Protein AF-A0A916VM76-F1 (afdb_monomer_lite)

Secondary structure (DSSP, 8-state):
-------TT----------TT-EE--EEEEE-TTS-EEEEEEPPPEEPPPP------------

Radius of gyration: 20.68 Å; chains: 1; bounding box: 58×17×52 Å

Structure (mmCIF, N/CA/C/O backbone):
data_AF-A0A916VM76-F1
#
_entry.id   AF-A0A916VM76-F1
#
loop_
_at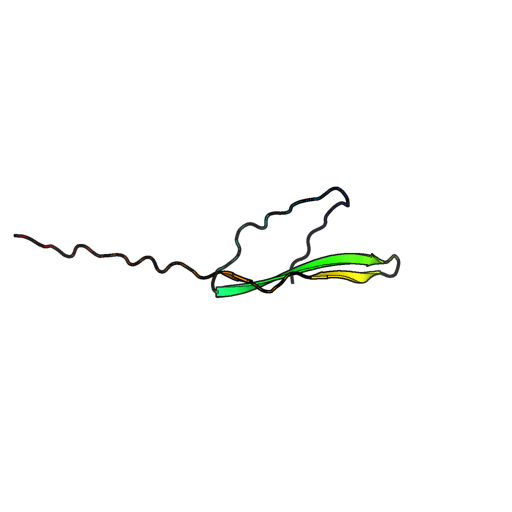om_site.group_PDB
_atom_site.id
_atom_site.type_symbol
_atom_site.label_atom_id
_atom_site.label_alt_id
_atom_site.label_comp_id
_atom_site.label_asym_id
_atom_site.label_entity_id
_atom_site.label_seq_id
_atom_site.pdbx_PDB_ins_code
_atom_site.Cartn_x
_atom_site.Cartn_y
_atom_site.Cartn_z
_atom_site.occupancy
_atom_site.B_iso_or_equiv
_atom_site.auth_seq_id
_atom_site.auth_comp_id
_atom_site.auth_asym_id
_atom_site.auth_atom_id
_atom_site.pdbx_PDB_model_num
ATOM 1 N N . MET A 1 1 ? -4.327 -11.831 -8.353 1.00 79.31 1 MET A N 1
ATOM 2 C CA . MET A 1 1 ? -4.477 -10.780 -7.324 1.00 79.31 1 MET A CA 1
ATOM 3 C C . MET A 1 1 ? -3.542 -11.120 -6.181 1.00 79.31 1 MET A C 1
ATOM 5 O O . MET A 1 1 ? -3.499 -12.285 -5.805 1.00 79.31 1 MET A O 1
ATOM 9 N N . GLN A 1 2 ? -2.764 -10.158 -5.695 1.00 88.44 2 GLN A N 1
ATOM 10 C CA . GLN A 1 2 ? -1.816 -10.359 -4.600 1.00 88.44 2 GLN A CA 1
ATOM 11 C C . GLN A 1 2 ? -2.209 -9.429 -3.455 1.00 88.44 2 GLN A C 1
ATOM 13 O O . GLN A 1 2 ? -2.600 -8.292 -3.710 1.00 88.44 2 GLN A O 1
ATOM 18 N N . GLN A 1 3 ? -2.191 -9.939 -2.228 1.00 90.12 3 GLN A N 1
ATOM 19 C CA . GLN A 1 3 ? -2.621 -9.222 -1.030 1.00 90.12 3 GLN A CA 1
ATOM 20 C C . GLN A 1 3 ? -1.481 -9.233 -0.021 1.00 90.12 3 GLN A C 1
ATOM 22 O O . GLN A 1 3 ? -0.747 -10.218 0.071 1.00 90.12 3 GLN A O 1
ATOM 27 N N . TYR A 1 4 ? -1.343 -8.137 0.713 1.00 90.38 4 TYR A N 1
ATOM 28 C CA . TYR A 1 4 ? -0.307 -7.966 1.715 1.00 90.38 4 TYR A CA 1
ATOM 29 C C . TYR A 1 4 ? -0.911 -7.277 2.929 1.00 90.38 4 TYR A C 1
ATOM 31 O O . TYR A 1 4 ? -1.552 -6.239 2.778 1.00 90.38 4 TYR A O 1
ATOM 39 N N . ASP A 1 5 ? -0.654 -7.810 4.118 1.00 90.44 5 ASP A N 1
ATOM 40 C CA . ASP A 1 5 ? -1.067 -7.166 5.360 1.00 90.44 5 ASP A CA 1
ATOM 41 C C . ASP A 1 5 ? -0.292 -5.864 5.577 1.00 90.44 5 ASP A C 1
ATOM 43 O O . ASP A 1 5 ? 0.924 -5.803 5.363 1.00 90.44 5 ASP A O 1
ATOM 47 N N . CYS A 1 6 ? -0.991 -4.822 6.012 1.00 87.19 6 CYS A N 1
ATOM 48 C CA . CYS A 1 6 ? -0.416 -3.538 6.397 1.00 87.19 6 CYS A CA 1
ATOM 49 C C . CYS A 1 6 ? -0.997 -3.140 7.756 1.00 87.19 6 CYS A C 1
ATOM 51 O O . CYS A 1 6 ? -2.190 -3.318 7.994 1.00 87.19 6 CYS A O 1
ATOM 53 N N . SER A 1 7 ? -0.164 -2.610 8.652 1.00 87.50 7 SER A N 1
ATOM 54 C CA . SER A 1 7 ? -0.638 -2.023 9.910 1.00 87.50 7 SER A CA 1
ATOM 55 C C . SER A 1 7 ? -1.131 -0.593 9.684 1.00 87.50 7 SER A C 1
ATOM 57 O O . SER A 1 7 ? -0.730 0.057 8.722 1.00 87.50 7 SER A O 1
ATOM 59 N N . GLU A 1 8 ? -1.920 -0.056 10.616 1.00 83.75 8 GLU A N 1
ATOM 60 C CA . GLU A 1 8 ? -2.349 1.354 10.589 1.00 83.75 8 GLU A CA 1
ATOM 61 C C . GLU A 1 8 ? -1.163 2.339 10.594 1.00 83.75 8 GLU A C 1
ATOM 63 O O . GLU A 1 8 ? -1.240 3.426 10.034 1.00 83.75 8 GLU A O 1
ATOM 68 N N . SER A 1 9 ? -0.029 1.935 11.174 1.00 89.06 9 SER A N 1
ATOM 69 C CA . SER A 1 9 ? 1.213 2.714 11.181 1.00 89.06 9 SER A CA 1
ATOM 70 C C . SER A 1 9 ? 2.037 2.607 9.890 1.00 89.06 9 SER A C 1
ATOM 72 O O . SER A 1 9 ? 3.036 3.314 9.750 1.00 89.06 9 SER A O 1
ATOM 74 N N . THR A 1 10 ? 1.668 1.722 8.956 1.00 90.12 10 THR A N 1
ATOM 75 C CA . THR A 1 10 ? 2.397 1.538 7.694 1.00 90.12 10 THR A CA 1
ATOM 76 C C . THR A 1 10 ? 2.130 2.733 6.785 1.00 90.12 10 THR A C 1
ATOM 78 O O . THR A 1 10 ? 1.017 2.912 6.300 1.00 90.12 10 THR A O 1
ATOM 81 N N . THR A 1 11 ? 3.155 3.552 6.551 1.00 87.19 11 THR A N 1
ATOM 82 C CA . THR A 1 11 ? 3.047 4.735 5.677 1.00 87.19 11 THR A CA 1
ATOM 83 C C . THR A 1 11 ? 3.439 4.410 4.238 1.00 87.19 11 THR A C 1
ATOM 85 O O . THR A 1 11 ? 2.846 4.931 3.296 1.00 87.19 11 THR A O 1
ATOM 88 N N . ASP A 1 12 ? 4.407 3.515 4.067 1.00 89.06 12 ASP A N 1
ATOM 89 C CA . ASP A 1 12 ? 4.951 3.105 2.781 1.00 89.06 12 ASP A CA 1
ATOM 90 C C . ASP A 1 12 ? 5.117 1.583 2.716 1.00 89.06 12 ASP A C 1
ATOM 92 O O . ASP A 1 12 ? 5.304 0.899 3.725 1.00 89.06 12 ASP A O 1
ATOM 96 N N . LYS A 1 13 ? 4.977 1.045 1.503 1.00 87.00 13 LYS A N 1
ATOM 97 C CA . LYS A 1 13 ? 5.229 -0.362 1.209 1.00 87.00 13 LYS A CA 1
ATOM 98 C C . LYS A 1 13 ? 5.722 -0.500 -0.218 1.00 87.00 13 LYS A C 1
ATOM 100 O O . LYS A 1 13 ? 4.981 -0.247 -1.168 1.00 87.00 13 LYS A O 1
ATOM 105 N N . GLU A 1 14 ? 6.974 -0.904 -0.354 1.00 88.50 14 GLU A N 1
ATOM 106 C CA . GLU A 1 14 ? 7.605 -1.129 -1.647 1.00 88.50 14 GLU A CA 1
ATOM 107 C C . GLU A 1 14 ? 7.392 -2.581 -2.086 1.00 88.50 14 GLU A C 1
ATOM 109 O O . GLU A 1 14 ? 7.539 -3.519 -1.299 1.00 88.50 14 GLU A O 1
ATOM 114 N N . LEU A 1 15 ? 6.999 -2.766 -3.348 1.00 86.12 15 LEU A N 1
ATOM 115 C CA . LEU A 1 15 ? 6.878 -4.083 -3.966 1.00 86.12 15 LEU A CA 1
ATOM 116 C C . LEU A 1 15 ? 8.054 -4.294 -4.909 1.00 86.12 15 LEU A C 1
ATOM 118 O O . LEU A 1 15 ? 8.228 -3.562 -5.883 1.00 86.12 15 LEU A O 1
ATOM 122 N N . GLU A 1 16 ? 8.840 -5.324 -4.628 1.00 84.69 16 GLU A N 1
ATOM 123 C CA . GLU A 1 16 ? 9.931 -5.744 -5.497 1.00 84.69 16 GLU A CA 1
ATOM 124 C C . GLU A 1 16 ? 9.404 -6.610 -6.653 1.00 84.69 16 GLU A C 1
ATOM 126 O O . GLU A 1 16 ? 8.361 -7.258 -6.547 1.00 84.69 16 GLU A O 1
ATOM 131 N N . ASN A 1 17 ? 10.158 -6.669 -7.753 1.00 81.38 17 ASN A N 1
ATOM 132 C CA . ASN A 1 17 ? 9.896 -7.553 -8.898 1.00 81.38 17 ASN A CA 1
ATOM 133 C C . ASN A 1 17 ? 8.588 -7.289 -9.663 1.00 81.38 17 ASN A C 1
ATOM 135 O O . ASN A 1 17 ? 7.937 -8.223 -10.138 1.00 81.38 17 ASN A O 1
ATOM 139 N N . LEU A 1 18 ? 8.213 -6.022 -9.848 1.00 85.50 18 LEU A N 1
ATOM 140 C CA . LEU A 1 18 ? 7.137 -5.681 -10.775 1.00 85.50 18 LEU A CA 1
ATOM 141 C C . LEU A 1 18 ? 7.582 -5.996 -12.215 1.00 85.50 18 LEU A C 1
ATOM 143 O O . LEU A 1 18 ? 8.436 -5.320 -12.787 1.00 85.50 18 LEU A O 1
ATOM 147 N N . ALA A 1 19 ? 7.003 -7.045 -12.799 1.00 85.75 19 ALA A N 1
ATOM 148 C CA . ALA A 1 19 ? 7.194 -7.407 -14.195 1.00 85.75 19 ALA A CA 1
ATOM 149 C C . ALA A 1 19 ? 6.777 -6.259 -15.125 1.00 85.75 19 ALA A C 1
ATOM 151 O O . ALA A 1 19 ? 5.711 -5.656 -14.966 1.00 85.75 19 ALA A O 1
ATOM 152 N N . ALA A 1 20 ? 7.601 -5.983 -16.129 1.00 83.81 20 ALA A N 1
ATOM 153 C CA . ALA A 1 20 ? 7.262 -5.023 -17.165 1.00 83.81 20 ALA A CA 1
ATOM 154 C C . ALA A 1 20 ? 6.112 -5.523 -18.053 1.00 83.81 20 ALA A C 1
ATOM 156 O O . ALA A 1 20 ? 5.672 -6.666 -17.947 1.00 83.81 20 ALA A O 1
ATOM 157 N N . GLU A 1 21 ? 5.590 -4.632 -18.895 1.00 84.00 21 GLU A N 1
ATOM 158 C CA . GLU A 1 21 ? 4.435 -4.840 -19.782 1.00 84.00 21 GLU A CA 1
ATOM 159 C C . GLU A 1 21 ? 3.093 -5.073 -19.074 1.00 84.00 21 GLU A C 1
ATOM 161 O O . GLU A 1 21 ? 2.053 -5.012 -19.733 1.00 84.00 21 GLU A O 1
ATOM 166 N N . HIS A 1 22 ? 3.096 -5.223 -17.750 1.00 87.19 22 HIS A N 1
ATOM 167 C CA . HIS A 1 22 ? 1.909 -5.355 -16.918 1.00 87.19 22 HIS A CA 1
ATOM 168 C C . HIS A 1 22 ? 1.386 -3.988 -16.460 1.00 87.19 22 HIS A C 1
ATOM 170 O O . HIS A 1 22 ? 2.146 -3.043 -16.223 1.00 87.19 22 HIS A O 1
ATOM 176 N N . GLU A 1 23 ? 0.063 -3.900 -16.332 1.00 92.38 23 GLU A N 1
ATOM 177 C CA . GLU A 1 23 ? -0.631 -2.774 -15.712 1.00 92.38 23 GLU A CA 1
ATOM 178 C C . GLU A 1 23 ? -0.875 -3.088 -14.231 1.00 92.38 23 GLU A C 1
ATOM 180 O O . GLU A 1 23 ? -1.478 -4.109 -13.892 1.00 92.38 23 GLU A O 1
ATOM 185 N N . TYR A 1 24 ? -0.409 -2.206 -13.3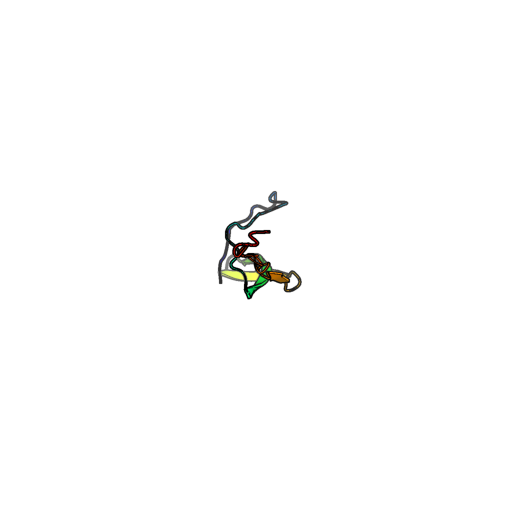53 1.00 93.00 24 TYR A N 1
ATOM 186 C CA . TYR A 1 24 ? -0.529 -2.319 -11.907 1.00 93.00 24 TYR A CA 1
ATOM 187 C C . TYR A 1 24 ? -1.544 -1.320 -11.370 1.00 93.00 24 TYR A C 1
ATOM 189 O O . TYR A 1 24 ? -1.614 -0.172 -11.811 1.00 93.00 24 TYR A O 1
ATOM 197 N N . GLN A 1 25 ? -2.303 -1.760 -10.372 1.00 95.19 25 GLN A N 1
ATOM 198 C CA . GLN A 1 25 ? -3.208 -0.928 -9.596 1.00 95.19 25 GLN A CA 1
ATOM 199 C C . GLN A 1 25 ? -3.200 -1.416 -8.152 1.00 95.19 25 GLN A C 1
ATOM 201 O O . GLN A 1 25 ? -3.368 -2.610 -7.905 1.00 95.19 25 GLN A O 1
ATOM 206 N N . ALA A 1 26 ? -3.013 -0.493 -7.214 1.00 93.62 26 ALA A N 1
ATOM 207 C CA . ALA A 1 26 ? -3.056 -0.785 -5.793 1.00 93.62 26 ALA A CA 1
ATOM 208 C C . ALA A 1 26 ? -4.423 -0.413 -5.208 1.00 93.62 26 ALA A C 1
ATOM 210 O O . ALA A 1 26 ? -5.061 0.561 -5.623 1.00 93.62 26 ALA A O 1
ATOM 211 N N . GLU A 1 27 ? -4.859 -1.186 -4.220 1.00 95.19 27 GLU A N 1
ATOM 212 C CA . GLU A 1 27 ? -6.070 -0.939 -3.448 1.00 95.19 27 GLU A CA 1
ATOM 213 C C . GLU A 1 27 ? -5.762 -1.132 -1.964 1.00 95.19 27 GLU A C 1
ATOM 215 O O . GLU A 1 27 ? -5.093 -2.095 -1.593 1.00 95.19 27 GLU A O 1
ATOM 220 N N . ILE A 1 28 ? -6.243 -0.211 -1.130 1.00 94.12 28 ILE A N 1
ATOM 221 C CA . ILE A 1 28 ? -6.158 -0.310 0.328 1.00 94.12 28 ILE A CA 1
ATOM 222 C C . ILE A 1 28 ? -7.577 -0.481 0.853 1.00 94.12 28 ILE A C 1
ATOM 224 O O . ILE A 1 28 ? -8.506 0.208 0.418 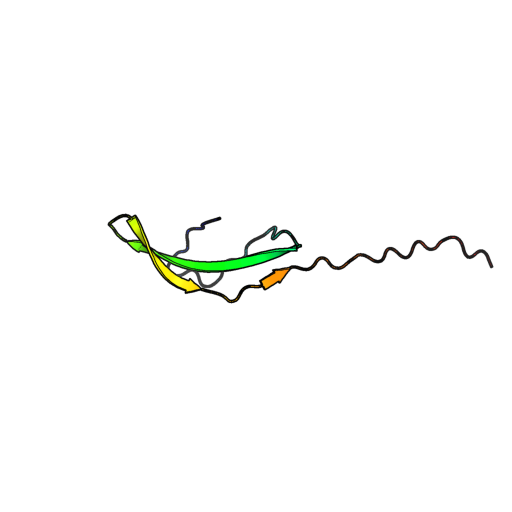1.00 94.12 28 ILE A O 1
ATOM 228 N N . GLY A 1 29 ? -7.740 -1.406 1.787 1.00 93.62 29 GLY A N 1
ATOM 229 C CA . GLY A 1 29 ? -9.013 -1.747 2.394 1.00 93.62 29 GLY A CA 1
ATOM 230 C C . GLY A 1 29 ? -8.810 -2.524 3.683 1.00 93.62 29 GLY A C 1
ATOM 231 O O . GLY A 1 29 ? -7.679 -2.775 4.099 1.00 93.62 29 GLY A O 1
ATOM 232 N N . TYR A 1 30 ? -9.919 -2.889 4.308 1.00 93.44 30 TYR A N 1
ATOM 233 C CA . TYR A 1 30 ? -9.936 -3.738 5.490 1.00 93.44 30 TYR A CA 1
ATOM 234 C C . TYR A 1 30 ? -11.006 -4.814 5.340 1.00 93.44 30 TYR A C 1
ATOM 236 O O . TYR A 1 30 ? -11.978 -4.659 4.598 1.00 93.44 30 TYR A O 1
ATOM 244 N N . VAL A 1 31 ? -10.801 -5.921 6.044 1.00 93.94 31 VAL A N 1
ATOM 245 C CA . VAL A 1 31 ? -11.767 -7.014 6.131 1.00 93.94 31 VAL A CA 1
ATOM 246 C C . VAL A 1 31 ? -12.640 -6.774 7.363 1.00 93.94 31 VAL A C 1
ATOM 248 O O . VAL A 1 31 ? -12.119 -6.479 8.438 1.00 93.94 31 VAL A O 1
ATOM 251 N N . THR A 1 32 ? -13.961 -6.841 7.209 1.00 95.25 32 THR A N 1
ATOM 252 C CA . THR A 1 32 ? -14.903 -6.746 8.335 1.00 95.25 32 THR A CA 1
ATOM 253 C C . THR A 1 32 ? -14.868 -8.010 9.187 1.00 95.25 32 THR A C 1
ATOM 255 O O . THR A 1 32 ? -14.358 -9.039 8.752 1.00 95.25 32 THR A O 1
ATOM 258 N N . ASP A 1 33 ? -15.488 -7.969 10.366 1.00 96.12 33 ASP A N 1
ATOM 259 C CA . ASP A 1 33 ? -15.658 -9.159 11.213 1.00 96.12 33 ASP A CA 1
ATOM 260 C C . ASP A 1 33 ? -16.346 -10.315 10.452 1.00 96.12 33 ASP A C 1
ATOM 262 O O . ASP A 1 33 ? -15.911 -11.460 10.516 1.00 96.12 33 ASP A O 1
ATOM 266 N N . ASP A 1 34 ? -17.323 -9.988 9.596 1.00 96.81 34 ASP A N 1
ATOM 267 C CA . ASP A 1 34 ? -18.006 -10.948 8.713 1.00 96.81 34 ASP A CA 1
ATOM 268 C C . ASP A 1 34 ? -17.173 -11.432 7.503 1.00 96.81 34 ASP A C 1
ATOM 270 O O . ASP A 1 34 ? -17.686 -12.139 6.636 1.00 96.81 34 ASP A O 1
ATOM 274 N N . GLY A 1 35 ? -15.904 -11.030 7.385 1.00 94.38 35 GLY A N 1
ATOM 275 C CA . GLY A 1 35 ? -15.016 -11.450 6.297 1.00 94.38 35 GLY A CA 1
ATOM 276 C C . GLY A 1 35 ? -15.191 -10.689 4.977 1.00 94.38 35 GLY A C 1
ATOM 277 O O . GLY A 1 35 ? -14.630 -11.096 3.957 1.00 94.38 35 GLY A O 1
ATOM 278 N N . HIS A 1 36 ? -15.941 -9.585 4.957 1.00 95.00 36 HIS A N 1
ATOM 279 C CA . HIS A 1 36 ? -16.152 -8.801 3.741 1.00 95.00 36 HIS A CA 1
ATOM 280 C C . HIS A 1 36 ? -15.029 -7.786 3.523 1.00 95.00 36 HIS A C 1
A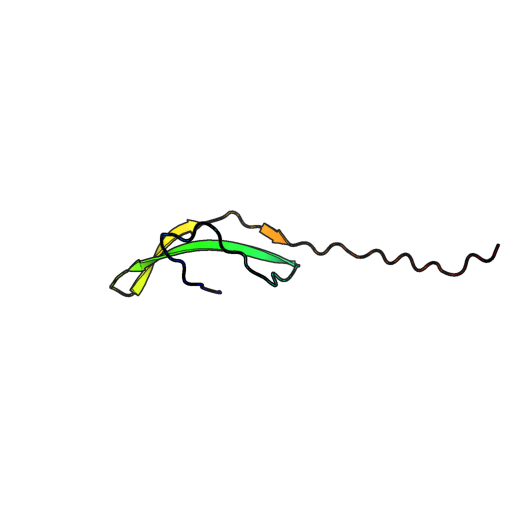TOM 282 O O . HIS A 1 36 ? -14.659 -7.045 4.430 1.00 95.00 36 HIS A O 1
ATOM 288 N N . TRP A 1 37 ? -14.520 -7.702 2.293 1.00 94.06 37 TRP A N 1
ATOM 289 C CA . TRP A 1 37 ? -13.552 -6.677 1.907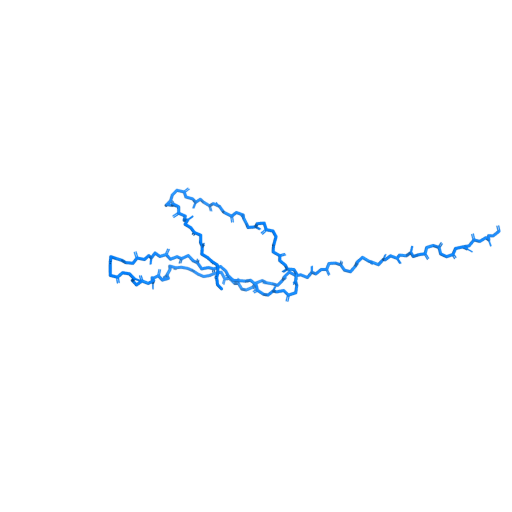 1.00 94.06 37 TRP A CA 1
ATOM 290 C C . TRP A 1 37 ? -14.239 -5.325 1.684 1.00 94.06 37 TRP A C 1
ATOM 292 O O . TRP A 1 37 ? -15.098 -5.194 0.807 1.00 94.06 37 TRP A O 1
ATOM 302 N N . LEU A 1 38 ? -13.820 -4.307 2.437 1.00 94.81 38 LEU A N 1
ATOM 303 C CA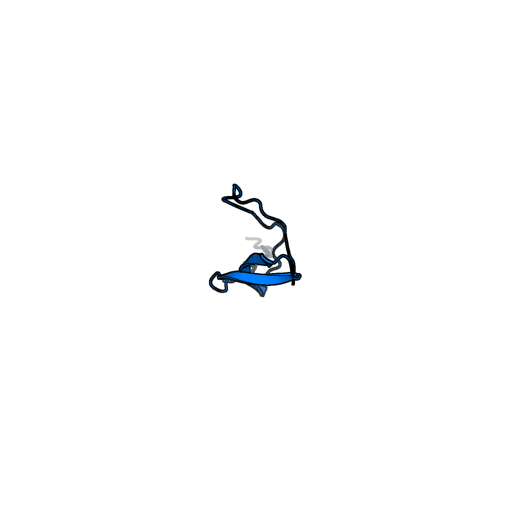 . LEU A 1 38 ? -14.232 -2.920 2.253 1.00 94.81 38 LEU A CA 1
ATOM 304 C C . LEU A 1 38 ? -13.060 -2.077 1.756 1.00 94.81 38 LEU A C 1
ATOM 306 O O . LEU A 1 38 ? -12.040 -1.910 2.422 1.00 94.81 38 LEU A O 1
ATOM 310 N N . LYS A 1 39 ? -13.245 -1.508 0.567 1.00 95.06 39 LYS A N 1
ATOM 311 C CA . LYS A 1 39 ? -12.281 -0.627 -0.089 1.00 95.06 39 LYS A CA 1
ATOM 312 C C . LYS A 1 39 ? -12.280 0.757 0.549 1.00 95.06 39 LYS A C 1
ATOM 314 O O . LYS A 1 39 ? -13.330 1.386 0.647 1.00 95.06 39 LYS A O 1
ATOM 319 N N . LEU A 1 40 ? -11.094 1.254 0.883 1.00 93.88 40 LEU A N 1
ATOM 320 C CA . LEU A 1 40 ? -10.876 2.619 1.363 1.00 93.88 40 LEU A CA 1
ATOM 321 C C . LEU A 1 40 ? -10.424 3.547 0.235 1.00 93.88 40 LEU A C 1
ATOM 323 O O . LEU A 1 40 ? -10.975 4.629 0.054 1.00 93.88 40 LEU A O 1
ATOM 327 N N . ALA A 1 41 ? -9.426 3.116 -0.534 1.00 95.00 41 ALA A N 1
ATOM 328 C CA . ALA A 1 41 ? -8.840 3.906 -1.608 1.00 95.00 41 ALA A CA 1
ATOM 329 C C . ALA A 1 41 ? -8.261 3.005 -2.698 1.00 95.00 41 ALA A C 1
ATOM 331 O O . ALA A 1 41 ? -7.925 1.844 -2.463 1.00 95.00 41 ALA A O 1
ATOM 332 N N . ARG A 1 42 ? -8.122 3.561 -3.901 1.00 96.62 42 ARG A N 1
ATOM 333 C CA . ARG A 1 42 ? -7.538 2.880 -5.055 1.00 96.62 42 ARG A CA 1
ATOM 334 C C . ARG A 1 42 ? -6.643 3.847 -5.812 1.00 96.62 42 ARG A C 1
ATOM 336 O O . ARG A 1 42 ? -7.037 4.991 -6.022 1.00 96.62 42 ARG A O 1
ATOM 343 N N . SER A 1 43 ? -5.471 3.383 -6.227 1.00 95.31 43 SER A N 1
ATOM 344 C CA . SER A 1 43 ? -4.557 4.179 -7.041 1.00 95.31 43 SER A CA 1
ATOM 345 C C . SER A 1 43 ? -5.043 4.295 -8.486 1.00 95.31 43 SER A C 1
ATOM 347 O O . SER A 1 43 ? -5.861 3.498 -8.967 1.00 95.31 43 SER A O 1
ATOM 349 N N . GLU A 1 44 ? -4.447 5.236 -9.211 1.00 96.00 44 GLU A N 1
ATOM 350 C CA . GLU A 1 44 ? -4.436 5.187 -10.668 1.00 96.00 44 GLU A CA 1
ATOM 351 C C . GLU A 1 44 ? -3.678 3.948 -11.158 1.00 96.00 44 GLU A C 1
ATOM 353 O O . GLU A 1 44 ? -2.883 3.336 -10.433 1.00 96.00 44 GLU A O 1
ATOM 358 N N . LYS A 1 45 ? -3.963 3.564 -12.399 1.00 95.00 45 LYS A N 1
ATOM 359 C CA . LYS A 1 45 ? -3.289 2.458 -13.071 1.00 95.00 45 LYS A CA 1
ATOM 360 C C . LYS A 1 45 ? -1.973 2.944 -13.654 1.00 95.00 45 LYS A C 1
ATOM 362 O O . LYS A 1 45 ? -1.945 3.957 -14.349 1.00 95.00 45 LYS A O 1
ATOM 367 N N . ILE A 1 46 ? -0.900 2.202 -13.407 1.00 92.19 46 ILE A N 1
ATOM 368 C CA . ILE A 1 46 ? 0.410 2.472 -14.000 1.00 92.19 46 ILE A CA 1
ATOM 369 C C . ILE A 1 46 ? 0.867 1.273 -14.821 1.00 92.19 46 ILE A C 1
ATOM 371 O O . ILE A 1 46 ? 0.601 0.129 -14.463 1.00 92.19 46 ILE A O 1
ATOM 375 N N . ARG A 1 47 ? 1.584 1.522 -15.915 1.00 90.69 47 ARG A N 1
ATOM 376 C CA . ARG A 1 47 ? 2.212 0.474 -16.721 1.00 90.69 47 ARG A CA 1
ATOM 377 C C . ARG A 1 47 ? 3.716 0.668 -16.702 1.00 90.69 47 ARG A C 1
ATOM 379 O O . ARG A 1 47 ? 4.197 1.753 -17.019 1.00 90.69 47 ARG A O 1
ATOM 386 N N . ILE A 1 48 ? 4.448 -0.383 -16.349 1.00 86.50 48 ILE A N 1
ATOM 387 C CA . ILE A 1 48 ? 5.912 -0.362 -16.368 1.00 86.50 48 ILE A CA 1
ATOM 388 C C . ILE A 1 48 ? 6.369 -0.783 -17.761 1.00 86.50 48 ILE A C 1
ATOM 390 O O . ILE A 1 48 ? 6.057 -1.881 -18.224 1.00 86.50 48 ILE A O 1
ATOM 394 N N . LEU A 1 49 ? 7.092 0.104 -18.438 1.00 84.62 49 LEU A N 1
ATOM 395 C CA . LEU A 1 49 ? 7.683 -0.165 -19.745 1.00 84.62 49 LEU A CA 1
ATOM 396 C C . LEU A 1 49 ? 9.133 -0.613 -19.551 1.00 84.62 49 LEU A C 1
ATOM 398 O O . LEU A 1 49 ? 9.872 0.007 -18.786 1.00 84.62 49 LEU A O 1
ATOM 402 N N . THR A 1 50 ? 9.558 -1.669 -20.245 1.00 77.62 50 THR A N 1
ATOM 403 C CA . THR A 1 50 ? 10.987 -1.984 -20.338 1.00 77.62 50 THR A CA 1
ATOM 404 C C . THR A 1 50 ? 11.667 -0.945 -21.215 1.00 77.62 50 THR A C 1
ATOM 406 O O . THR A 1 50 ? 11.227 -0.708 -22.341 1.00 77.62 50 THR A O 1
ATOM 409 N N . ALA A 1 51 ? 12.772 -0.370 -20.746 1.00 71.81 51 ALA A N 1
ATOM 410 C CA . ALA A 1 51 ? 13.685 0.307 -21.651 1.00 71.81 51 ALA A CA 1
ATOM 411 C C . ALA A 1 51 ? 14.307 -0.751 -22.571 1.00 71.81 51 ALA A C 1
ATOM 413 O O . ALA A 1 51 ? 14.981 -1.670 -22.099 1.00 71.81 51 ALA A O 1
ATOM 414 N N . GLU A 1 52 ? 14.067 -0.647 -23.877 1.00 68.06 52 GLU A N 1
ATOM 415 C CA . GLU A 1 52 ? 14.783 -1.471 -24.843 1.00 68.06 52 GLU A CA 1
ATOM 416 C C . GLU A 1 52 ? 16.268 -1.112 -24.749 1.00 68.06 52 GLU A C 1
ATOM 418 O O . GLU A 1 52 ? 16.674 0.023 -25.010 1.00 68.06 52 GLU A O 1
ATOM 423 N N . THR A 1 53 ? 17.096 -2.067 -24.325 1.00 57.78 53 THR A N 1
ATOM 424 C CA . THR A 1 53 ? 18.546 -1.895 -24.407 1.00 57.78 53 THR A CA 1
ATOM 425 C C . THR A 1 53 ? 18.910 -1.941 -25.884 1.00 57.78 53 THR A C 1
ATOM 427 O O . THR A 1 53 ? 19.005 -3.017 -26.472 1.00 57.78 53 THR A O 1
ATOM 430 N N . VAL A 1 54 ? 19.092 -0.771 -26.502 1.00 63.41 54 VAL A N 1
ATOM 431 C CA . VAL A 1 54 ? 19.674 -0.683 -27.843 1.00 63.41 54 VAL A CA 1
ATOM 432 C C . VAL A 1 54 ? 21.142 -1.068 -27.717 1.00 63.41 54 VAL A C 1
ATOM 434 O O . VAL A 1 54 ? 22.017 -0.241 -27.457 1.00 63.41 54 VAL A O 1
ATOM 437 N N . THR A 1 55 ? 21.414 -2.361 -27.862 1.00 64.88 55 THR A N 1
ATOM 438 C CA . THR A 1 55 ? 22.774 -2.873 -27.969 1.00 64.88 55 THR A CA 1
ATOM 439 C C . THR A 1 55 ? 23.323 -2.426 -29.317 1.00 64.88 55 THR A C 1
ATOM 441 O O . THR A 1 55 ? 23.115 -3.077 -30.340 1.00 64.88 55 THR A O 1
ATOM 444 N N . PHE A 1 56 ? 24.032 -1.298 -29.334 1.00 58.19 56 PHE A N 1
ATOM 445 C CA . PHE A 1 56 ? 24.902 -0.953 -30.449 1.00 58.19 56 PHE A CA 1
ATOM 446 C C . PHE A 1 56 ? 26.050 -1.966 -30.463 1.00 58.19 56 PHE A C 1
ATOM 448 O O . PHE A 1 56 ? 27.066 -1.792 -29.793 1.00 58.19 56 PHE A O 1
ATOM 455 N N . LEU A 1 57 ? 25.871 -3.067 -31.196 1.00 59.50 57 LEU A N 1
ATOM 456 C CA . LEU A 1 57 ? 26.975 -3.930 -31.593 1.00 59.50 57 LEU A CA 1
ATOM 457 C C . LEU A 1 57 ? 27.908 -3.071 -32.447 1.00 59.50 57 LEU A C 1
ATOM 459 O O . LEU A 1 57 ? 27.622 -2.806 -33.614 1.00 59.50 57 LEU A O 1
ATOM 463 N N . TRP A 1 58 ? 29.008 -2.612 -31.849 1.00 59.72 58 TRP A N 1
ATOM 464 C CA . TRP A 1 58 ? 30.155 -2.042 -32.548 1.00 59.72 58 TRP A CA 1
ATOM 465 C C . TRP A 1 58 ? 30.739 -3.125 -33.464 1.00 59.72 58 TRP A C 1
ATOM 467 O O . TRP A 1 58 ? 31.715 -3.799 -33.143 1.00 59.72 58 TRP A O 1
ATOM 477 N N . MET A 1 59 ? 30.091 -3.336 -34.606 1.00 54.69 59 MET A N 1
ATOM 478 C CA . MET A 1 59 ? 30.567 -4.184 -35.679 1.00 54.69 59 MET A CA 1
ATOM 479 C C . MET A 1 59 ? 31.729 -3.453 -36.355 1.00 54.69 59 MET A C 1
ATOM 481 O O . MET A 1 59 ? 31.544 -2.689 -37.294 1.00 54.69 59 MET A O 1
ATOM 485 N N . GLY A 1 60 ? 32.933 -3.660 -35.825 1.00 59.44 60 GLY A N 1
ATOM 486 C CA . GLY A 1 60 ? 34.169 -3.697 -36.604 1.00 59.44 60 GLY A CA 1
ATOM 487 C C . GLY A 1 60 ? 34.427 -2.562 -37.599 1.00 59.44 60 GLY A C 1
ATOM 488 O O . GLY A 1 60 ? 34.770 -2.846 -38.745 1.00 59.44 60 GLY A O 1
ATOM 489 N N . MET A 1 61 ? 34.378 -1.296 -37.176 1.00 52.69 61 MET A N 1
ATOM 490 C CA . MET A 1 61 ? 35.106 -0.248 -37.902 1.00 52.69 61 MET A CA 1
ATOM 491 C C . MET A 1 61 ? 36.613 -0.451 -37.691 1.00 52.69 61 MET A C 1
ATOM 493 O O . MET A 1 61 ? 37.208 0.076 -36.754 1.00 52.69 61 MET A O 1
ATOM 497 N N . LYS A 1 62 ? 37.231 -1.246 -38.570 1.00 50.06 62 LYS A N 1
ATOM 498 C CA . LYS A 1 62 ? 38.636 -1.053 -38.935 1.00 50.06 62 LYS A CA 1
ATOM 499 C C . LYS A 1 62 ? 38.681 0.152 -39.873 1.00 50.06 62 LYS A C 1
ATOM 501 O O . LYS A 1 62 ? 38.159 0.065 -40.983 1.00 50.06 62 LYS A O 1
ATOM 506 N N . VAL A 1 63 ? 39.266 1.250 -39.402 1.00 56.44 63 VAL A N 1
ATOM 507 C CA . VAL A 1 63 ? 39.848 2.295 -40.259 1.00 56.44 63 VAL A CA 1
ATOM 508 C C . VAL A 1 63 ? 41.339 2.015 -40.372 1.00 56.44 63 VAL A C 1
ATOM 510 O O . VAL A 1 63 ? 41.916 1.570 -39.351 1.00 56.44 63 VAL A O 1
#

Foldseek 3Di:
DDDDDDDPPDPDDDDPDDDAPDKDKDWDFDADPVRDTDTDDIDDIDGHHDDPPPPPPPPDPDD

pLDDT: mean 84.01, std 13.36, range [50.06, 96.81]

Sequence (63 aa):
MQQYDCSESTTDKELENLAAEHEYQAEIGYVTDDGHWLKLARSEKIRILTAETVTFLWMGMKV